Protein AF-M4BQN3-F1 (afdb_monomer_lite)

Secondary structure (DSSP, 8-state):
-----PPP-------TTHHHHHHHHHTTPPTTS-EEEEETTEEEEE-GGGGGGGGGHHHH-TT-EEEEESSS---S---GGGGT-

Foldseek 3Di:
DDDDDDDDDDDDDDDQQVVQVLVCVVVVPDPLAWEFEEEPHATPGTHPSQVVCRVPSCVRPVRYHYHYDYDDDDDDDPDPVVVVD

Organism: Hyaloperonospora arabidopsidis (strain Emoy2) (NCBI:txid559515)

Sequence (85 aa):
MGETSSTRVIIHLDLDCFYAQVEQRRLNIPDGQPIAVQQWGSLLAVNYDARDFVDAAKKKCPQIHLVCYGTGSLSLGRGLLSRLI

Structure (mmCIF, N/CA/C/O backbone):
data_AF-M4BQN3-F1
#
_entry.id   AF-M4BQN3-F1
#
loop_
_atom_site.group_PDB
_atom_site.id
_atom_site.type_symbol
_atom_site.label_atom_id
_atom_site.label_alt_id
_atom_site.label_comp_id
_atom_site.label_asym_id
_atom_site.label_entity_id
_atom_site.label_seq_id
_atom_site.pdbx_PDB_ins_code
_atom_site.Cartn_x
_atom_site.Cartn_y
_atom_site.Cartn_z
_atom_site.occupancy
_atom_site.B_iso_or_equiv
_atom_site.auth_seq_id
_atom_site.auth_comp_id
_atom_site.auth_asym_id
_atom_site.auth_atom_id
_atom_site.pdbx_PDB_model_num
ATOM 1 N N . MET A 1 1 ? -29.859 10.385 43.512 1.00 43.81 1 MET A N 1
ATOM 2 C CA . MET A 1 1 ? -29.982 9.780 42.169 1.00 43.81 1 MET A CA 1
ATOM 3 C C . MET A 1 1 ? -28.622 9.933 41.514 1.00 43.81 1 MET A C 1
ATOM 5 O O . MET A 1 1 ? -28.213 11.062 41.296 1.00 43.81 1 MET A O 1
ATOM 9 N N . GLY A 1 2 ? -27.860 8.840 41.410 1.00 61.03 2 GLY A N 1
ATOM 10 C CA . GLY A 1 2 ? -26.460 8.877 40.976 1.00 61.03 2 GLY A CA 1
ATOM 11 C C . GLY A 1 2 ? -26.346 9.040 39.465 1.00 61.03 2 GLY A C 1
ATOM 12 O O . GLY A 1 2 ? -27.095 8.399 38.730 1.00 61.03 2 GLY A O 1
ATOM 13 N N . GLU A 1 3 ? -25.431 9.896 39.014 1.00 69.56 3 GLU A N 1
ATOM 14 C CA . GLU A 1 3 ? -25.107 10.022 37.596 1.00 69.56 3 GLU A CA 1
ATOM 15 C C . GLU A 1 3 ? -24.516 8.714 37.066 1.00 69.56 3 GLU A C 1
ATOM 17 O O . GLU A 1 3 ? -23.509 8.210 37.565 1.00 69.56 3 GLU A O 1
ATOM 22 N N . THR A 1 4 ? -25.133 8.167 36.023 1.00 68.69 4 THR A N 1
ATOM 23 C CA . THR A 1 4 ? -24.537 7.096 35.231 1.00 68.69 4 THR A CA 1
ATOM 24 C C . THR A 1 4 ? -23.449 7.716 34.363 1.00 68.69 4 THR A C 1
ATOM 26 O O . THR A 1 4 ? -23.759 8.451 33.424 1.00 68.69 4 THR A O 1
ATOM 29 N N . SER A 1 5 ? -22.175 7.452 34.661 1.00 71.56 5 SER A N 1
ATOM 30 C CA . SER A 1 5 ? -21.076 7.892 33.800 1.00 71.56 5 SER A CA 1
ATOM 31 C C . SER A 1 5 ? -21.290 7.339 32.387 1.00 71.56 5 SER A C 1
ATOM 33 O O . SER A 1 5 ? -21.267 6.122 32.194 1.00 71.56 5 SER A O 1
ATOM 35 N N . SER A 1 6 ? -21.516 8.224 31.415 1.00 79.00 6 SER A N 1
ATOM 36 C CA . SER A 1 6 ? -21.686 7.864 30.004 1.00 79.00 6 SER A CA 1
ATOM 37 C C . SER A 1 6 ? -20.514 6.999 29.526 1.00 79.00 6 SER A C 1
ATOM 39 O O . SER A 1 6 ? -19.346 7.370 29.683 1.00 79.00 6 SER A O 1
ATOM 41 N N . THR A 1 7 ? -20.813 5.818 28.983 1.00 83.25 7 THR A N 1
ATOM 42 C CA . THR A 1 7 ? -19.799 4.897 28.465 1.00 83.25 7 THR A CA 1
ATOM 43 C C . THR A 1 7 ? -19.156 5.506 27.220 1.00 83.25 7 THR A C 1
ATOM 45 O O . THR A 1 7 ? -19.823 5.740 26.216 1.00 83.25 7 THR A O 1
ATOM 48 N N . ARG A 1 8 ? -17.847 5.771 27.274 1.00 90.12 8 ARG A N 1
ATOM 49 C CA . ARG A 1 8 ? -17.084 6.256 26.115 1.00 90.12 8 ARG A CA 1
ATOM 50 C C . ARG A 1 8 ? -16.685 5.083 25.226 1.00 90.12 8 ARG A C 1
ATOM 52 O O . ARG A 1 8 ? -16.113 4.113 25.715 1.00 90.12 8 ARG A O 1
ATOM 59 N N . VAL A 1 9 ? -16.925 5.216 23.926 1.00 92.69 9 VAL A N 1
ATOM 60 C CA . VAL A 1 9 ? -16.421 4.302 22.893 1.00 92.69 9 VAL A CA 1
ATOM 61 C C . VAL A 1 9 ? -15.305 5.014 22.134 1.00 92.69 9 VAL A C 1
ATOM 63 O O . VAL A 1 9 ? -15.481 6.155 21.713 1.00 92.69 9 VAL A O 1
ATOM 66 N N . ILE A 1 10 ? -14.153 4.356 21.984 1.00 93.44 10 ILE A N 1
ATOM 67 C CA . ILE A 1 10 ? -12.978 4.883 21.276 1.00 93.44 10 ILE A CA 1
ATOM 68 C C . ILE A 1 10 ? -12.689 3.964 20.090 1.00 93.44 10 ILE A C 1
ATOM 70 O O . ILE A 1 10 ? -12.635 2.747 20.257 1.00 93.44 10 ILE A O 1
ATOM 74 N N . ILE A 1 11 ? -12.498 4.548 18.906 1.00 95.38 11 ILE A N 1
ATOM 75 C CA . ILE A 1 11 ? -12.172 3.831 17.668 1.00 95.38 11 ILE A CA 1
ATOM 76 C C . ILE A 1 11 ? -10.837 4.359 17.145 1.00 95.38 11 ILE A C 1
ATOM 78 O O . ILE A 1 11 ? -10.633 5.569 17.071 1.00 95.38 11 ILE A O 1
ATOM 82 N N . HIS A 1 12 ? -9.949 3.441 16.769 1.00 96.38 12 HIS A N 1
ATOM 83 C CA . HIS A 1 12 ? -8.708 3.736 16.064 1.00 96.38 12 HIS A CA 1
ATOM 84 C C . HIS A 1 12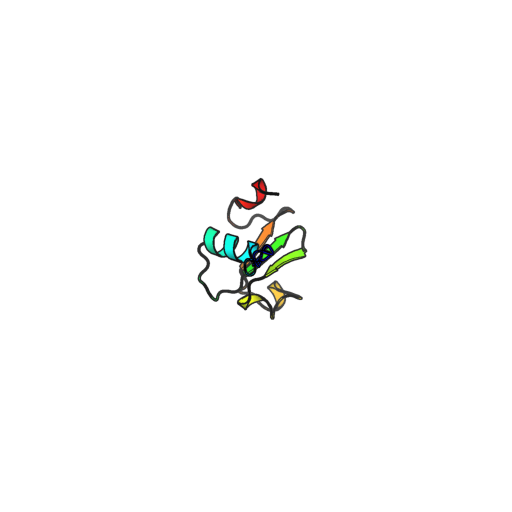 ? -8.832 3.241 14.623 1.00 96.38 12 HIS A C 1
ATOM 86 O O . HIS A 1 12 ? -9.213 2.093 14.399 1.00 96.38 12 HIS A O 1
ATOM 92 N N . LEU A 1 13 ? -8.537 4.115 13.664 1.00 95.94 13 LEU A N 1
ATOM 93 C CA . LEU A 1 13 ? -8.570 3.807 12.239 1.00 95.94 13 LEU A CA 1
ATOM 94 C C . LEU A 1 13 ? -7.151 3.922 11.697 1.00 95.94 13 LEU A C 1
ATOM 96 O O . LEU A 1 13 ? -6.543 4.985 11.793 1.00 95.94 13 LEU A O 1
ATOM 100 N N . ASP A 1 14 ? -6.662 2.832 11.122 1.00 95.44 14 ASP A N 1
ATOM 101 C CA . ASP A 1 14 ? -5.380 2.770 10.431 1.00 95.44 14 ASP A CA 1
ATOM 102 C C . ASP A 1 14 ? -5.629 2.449 8.956 1.00 95.44 14 ASP A C 1
ATOM 104 O O . ASP A 1 14 ? -6.533 1.677 8.626 1.00 95.44 14 ASP A O 1
ATOM 108 N N . LEU A 1 15 ? -4.875 3.093 8.066 1.00 93.75 15 LEU A N 1
ATOM 109 C CA . LEU A 1 15 ? -5.016 2.902 6.627 1.00 93.75 15 LEU A CA 1
ATOM 110 C C . LEU A 1 15 ? -3.989 1.885 6.136 1.00 93.75 15 LEU A C 1
ATOM 112 O O . LEU A 1 15 ? -2.780 2.110 6.210 1.00 93.75 15 LEU A O 1
ATOM 116 N N . ASP A 1 16 ? -4.493 0.808 5.543 1.00 91.88 16 ASP A N 1
ATOM 117 C CA . ASP A 1 16 ? -3.698 -0.282 4.992 1.00 91.88 16 ASP A CA 1
ATOM 118 C C . ASP A 1 16 ? -2.628 0.207 4.013 1.00 91.88 16 ASP A C 1
ATOM 120 O O . ASP A 1 16 ? -2.925 0.665 2.911 1.00 91.88 16 ASP A O 1
ATOM 124 N N . CYS A 1 17 ? -1.357 0.063 4.393 1.00 92.88 17 CYS A N 1
ATOM 125 C CA . CYS A 1 17 ? -0.216 0.376 3.530 1.00 92.88 17 CYS A CA 1
ATOM 126 C C . CYS A 1 17 ? -0.346 1.758 2.854 1.00 92.88 17 CYS A C 1
ATOM 128 O O . CYS A 1 17 ? -0.091 1.890 1.655 1.00 92.88 17 CYS A O 1
ATOM 130 N N . PHE A 1 18 ? -0.756 2.775 3.619 1.00 93.62 18 PHE A N 1
ATOM 131 C CA . PHE A 1 18 ? -1.230 4.075 3.129 1.00 93.62 18 PHE A CA 1
ATOM 132 C C . PHE A 1 18 ? -0.468 4.653 1.923 1.00 93.62 18 PHE A C 1
ATOM 134 O O . PHE A 1 18 ? -1.072 4.920 0.884 1.00 93.62 18 PHE A O 1
ATOM 141 N N . TYR A 1 19 ? 0.861 4.805 2.003 1.00 92.88 19 TYR A N 1
ATOM 142 C CA . TYR A 1 19 ? 1.630 5.387 0.894 1.00 92.88 19 TYR A CA 1
ATOM 143 C C . TYR A 1 19 ? 1.616 4.530 -0.376 1.00 92.88 19 TYR A C 1
ATOM 145 O O . TYR A 1 19 ? 1.615 5.077 -1.476 1.00 92.88 19 TYR A O 1
ATOM 153 N N . ALA A 1 20 ? 1.556 3.204 -0.248 1.00 93.06 20 ALA A N 1
ATOM 154 C CA . ALA A 1 20 ? 1.422 2.320 -1.398 1.00 93.06 20 ALA A CA 1
ATOM 155 C C . ALA A 1 20 ? 0.045 2.489 -2.063 1.00 93.06 20 ALA A C 1
ATOM 157 O O . ALA A 1 20 ? -0.018 2.589 -3.283 1.00 93.06 20 ALA A O 1
ATOM 158 N N . GLN A 1 21 ? -1.038 2.628 -1.286 1.00 93.12 21 GLN A N 1
ATOM 159 C CA . GLN A 1 21 ? -2.376 2.885 -1.839 1.00 93.12 21 GLN A CA 1
ATOM 160 C C . GLN A 1 21 ? -2.483 4.250 -2.527 1.00 93.12 21 GLN A C 1
ATOM 162 O O . GLN A 1 21 ? -3.081 4.359 -3.601 1.00 93.12 21 GLN A O 1
ATOM 167 N N . VAL A 1 22 ? -1.886 5.292 -1.938 1.00 94.06 22 VAL A N 1
ATOM 168 C CA . VAL A 1 22 ? -1.825 6.631 -2.547 1.00 94.06 22 VAL A CA 1
ATOM 169 C C . VAL A 1 22 ? -1.162 6.554 -3.919 1.00 94.06 22 VAL A C 1
ATOM 171 O O . VAL A 1 22 ? -1.691 7.076 -4.900 1.00 94.06 22 VAL A O 1
ATOM 174 N N . GLU A 1 23 ? -0.034 5.856 -4.008 1.00 93.12 23 GLU A N 1
ATOM 175 C CA . GLU A 1 23 ? 0.721 5.728 -5.248 1.00 93.12 23 GLU A CA 1
ATOM 176 C C . GLU A 1 23 ? 0.054 4.809 -6.269 1.00 93.12 23 GLU A C 1
ATOM 178 O O . GLU A 1 23 ? 0.044 5.124 -7.459 1.00 93.12 23 GLU A O 1
ATOM 183 N N . GLN A 1 24 ? -0.593 3.740 -5.810 1.00 93.12 24 GLN A N 1
ATOM 184 C CA . GLN A 1 24 ? -1.399 2.854 -6.643 1.00 93.12 24 GLN A CA 1
ATOM 185 C C . GLN A 1 24 ? -2.534 3.630 -7.325 1.00 93.12 24 GLN A C 1
ATOM 187 O O . GLN A 1 24 ? -2.712 3.533 -8.539 1.00 93.12 24 GLN A O 1
ATOM 192 N N . ARG A 1 25 ? -3.223 4.509 -6.583 1.00 93.56 25 ARG A N 1
ATOM 193 C CA . ARG A 1 25 ? -4.236 5.421 -7.139 1.00 93.56 25 ARG A CA 1
ATOM 194 C C . ARG A 1 25 ? -3.631 6.469 -8.067 1.00 93.56 25 ARG A C 1
ATOM 196 O O . ARG A 1 25 ? -4.130 6.661 -9.171 1.00 93.56 25 ARG A O 1
ATOM 203 N N . ARG A 1 26 ? -2.552 7.137 -7.651 1.00 92.00 26 ARG A N 1
ATOM 204 C CA . ARG A 1 26 ? -1.903 8.205 -8.432 1.00 92.00 26 ARG A CA 1
ATOM 205 C C . ARG A 1 26 ? -1.410 7.711 -9.793 1.00 92.00 26 ARG A C 1
ATOM 207 O O . ARG A 1 26 ? -1.460 8.456 -10.769 1.00 92.00 26 ARG A O 1
ATOM 214 N N . LEU A 1 27 ? -0.899 6.483 -9.840 1.00 90.44 27 LEU A N 1
ATOM 215 C CA . LEU A 1 27 ? -0.324 5.870 -11.035 1.00 90.44 27 LEU A CA 1
ATOM 216 C C . LEU A 1 27 ? -1.316 4.988 -11.803 1.00 90.44 27 LEU A C 1
ATOM 218 O O . LEU A 1 27 ? -0.940 4.450 -12.841 1.00 90.44 27 LEU A O 1
ATOM 222 N N . ASN A 1 28 ? -2.564 4.869 -11.338 1.00 93.25 28 ASN A N 1
ATOM 223 C CA . ASN A 1 28 ? -3.570 3.951 -11.884 1.00 93.25 28 ASN A CA 1
ATOM 224 C C . ASN A 1 28 ? -3.063 2.499 -11.976 1.00 93.25 28 ASN A C 1
ATOM 226 O O . ASN A 1 28 ? -3.326 1.800 -12.954 1.00 93.25 28 ASN A O 1
ATOM 230 N N . ILE A 1 29 ? -2.312 2.052 -10.968 1.00 92.56 29 ILE A N 1
ATOM 231 C CA . ILE A 1 29 ? -1.880 0.658 -10.857 1.00 92.56 29 ILE A CA 1
ATOM 232 C C . ILE A 1 29 ? -3.099 -0.168 -10.417 1.00 92.56 29 ILE A C 1
ATOM 234 O O . ILE A 1 29 ? -3.744 0.205 -9.433 1.00 92.56 29 ILE A O 1
ATOM 238 N N . PRO A 1 30 ? -3.448 -1.254 -11.133 1.00 92.94 30 PRO A N 1
ATOM 239 C CA . PRO A 1 30 ? -4.574 -2.102 -10.763 1.00 92.94 30 PRO A CA 1
ATOM 240 C C . PRO A 1 30 ? -4.417 -2.718 -9.373 1.00 92.94 30 PRO A C 1
ATOM 242 O O . PRO A 1 30 ? -3.307 -3.009 -8.927 1.00 92.94 30 PRO A O 1
ATOM 245 N N . ASP A 1 31 ? -5.547 -2.983 -8.724 1.00 89.25 31 ASP A N 1
ATOM 246 C CA . ASP A 1 31 ? -5.572 -3.742 -7.477 1.00 89.25 31 ASP A CA 1
ATOM 247 C C . ASP A 1 31 ? -5.003 -5.157 -7.680 1.00 89.25 31 ASP A C 1
ATOM 249 O O . ASP A 1 31 ? -5.126 -5.744 -8.758 1.00 89.25 31 ASP A O 1
ATOM 253 N N . GLY A 1 32 ? -4.343 -5.696 -6.651 1.00 89.06 32 GLY A N 1
ATOM 254 C CA . GLY A 1 32 ? -3.675 -7.001 -6.712 1.00 89.06 32 GLY A CA 1
ATOM 255 C C . GLY A 1 32 ? -2.287 -6.985 -7.366 1.00 89.06 32 GLY A C 1
ATOM 256 O O . GLY A 1 32 ? -1.672 -8.039 -7.516 1.00 89.06 32 GLY A O 1
ATOM 257 N N . GLN A 1 33 ? -1.784 -5.822 -7.799 1.00 91.44 33 GLN A N 1
ATOM 258 C CA . GLN A 1 33 ? -0.425 -5.695 -8.332 1.00 91.44 33 GLN A CA 1
ATOM 259 C C . GLN A 1 33 ? 0.570 -5.303 -7.231 1.00 91.44 33 GLN A C 1
ATOM 261 O O . GLN A 1 33 ? 0.283 -4.410 -6.431 1.00 91.44 33 GLN A O 1
ATOM 266 N N . PRO A 1 34 ? 1.769 -5.911 -7.189 1.00 92.25 34 PRO A N 1
ATOM 267 C CA . PRO A 1 34 ? 2.758 -5.619 -6.160 1.00 92.25 34 PRO A CA 1
ATOM 268 C C . PRO A 1 34 ? 3.337 -4.207 -6.338 1.00 92.25 34 PRO A C 1
ATOM 270 O O . PRO A 1 34 ? 3.912 -3.880 -7.381 1.00 92.25 34 PRO A O 1
ATOM 273 N N . ILE A 1 35 ? 3.232 -3.375 -5.299 1.00 91.50 35 ILE A N 1
ATOM 274 C CA . ILE A 1 35 ? 3.776 -2.013 -5.255 1.00 91.50 35 ILE A CA 1
ATOM 275 C C . ILE A 1 35 ? 4.492 -1.746 -3.928 1.00 91.50 35 ILE A C 1
ATOM 277 O O . ILE A 1 35 ? 4.030 -2.105 -2.842 1.00 91.50 35 ILE A O 1
ATOM 281 N N . ALA A 1 36 ? 5.629 -1.060 -4.018 1.00 91.75 36 ALA A N 1
ATOM 282 C CA . ALA A 1 36 ? 6.354 -0.551 -2.867 1.00 91.75 36 ALA A CA 1
ATOM 283 C C . ALA A 1 36 ? 6.789 0.902 -3.080 1.00 91.75 36 ALA A C 1
ATOM 285 O O . ALA A 1 36 ? 7.133 1.324 -4.185 1.00 91.75 36 ALA A O 1
ATOM 286 N N . VAL A 1 37 ? 6.806 1.657 -1.989 1.00 90.62 37 VAL A N 1
ATOM 287 C CA . VAL A 1 37 ? 7.307 3.025 -1.913 1.00 90.62 37 VAL A CA 1
ATOM 288 C C . VAL A 1 37 ? 8.612 3.006 -1.135 1.00 90.62 37 VAL A C 1
ATOM 290 O O . VAL A 1 37 ? 8.679 2.426 -0.053 1.00 90.62 37 VAL A O 1
ATOM 293 N N . GLN A 1 38 ? 9.642 3.651 -1.671 1.00 88.56 38 GLN A N 1
ATOM 294 C CA . GLN A 1 38 ? 10.952 3.784 -1.048 1.00 88.56 38 GLN A CA 1
ATOM 295 C C . GLN A 1 38 ? 11.353 5.250 -0.892 1.00 88.56 38 GLN A C 1
ATOM 297 O O . GLN A 1 38 ? 11.010 6.093 -1.723 1.00 88.56 38 GLN A O 1
ATOM 302 N N . GLN A 1 39 ? 12.148 5.538 0.133 1.00 85.50 39 GLN A N 1
ATOM 303 C CA . GLN A 1 39 ? 12.813 6.818 0.315 1.00 85.50 39 GLN A CA 1
ATOM 304 C C . GLN A 1 39 ? 14.258 6.609 0.745 1.00 85.50 39 GLN A C 1
ATOM 306 O O . GLN A 1 39 ? 14.541 5.808 1.633 1.00 85.50 39 GLN A O 1
ATOM 311 N N . TRP A 1 40 ? 15.176 7.312 0.075 1.00 82.38 40 TRP A N 1
ATOM 312 C CA . TRP A 1 40 ? 16.620 7.260 0.354 1.00 82.38 40 TRP A CA 1
ATOM 313 C C . TRP A 1 40 ? 17.206 5.834 0.400 1.00 82.38 40 TRP A C 1
ATOM 315 O O . TRP A 1 40 ? 18.156 5.566 1.127 1.00 82.38 40 TRP A O 1
ATOM 325 N N . GLY A 1 41 ? 16.635 4.911 -0.382 1.00 78.62 41 GLY A N 1
ATOM 326 C CA . GLY A 1 41 ? 17.062 3.508 -0.449 1.00 78.62 41 GLY A CA 1
ATOM 327 C C . GLY A 1 41 ? 16.367 2.554 0.530 1.00 78.62 41 GLY A C 1
ATOM 328 O O . GLY A 1 41 ? 16.586 1.350 0.425 1.00 78.62 41 GLY A O 1
ATOM 329 N N . SER A 1 42 ? 15.499 3.049 1.415 1.00 83.06 42 SER A N 1
ATOM 330 C CA . SER A 1 42 ? 14.721 2.235 2.361 1.00 83.06 42 SER A CA 1
ATOM 331 C C . SER A 1 42 ? 13.252 2.152 1.954 1.00 83.06 42 SER A C 1
ATOM 333 O O . SER A 1 42 ? 12.682 3.137 1.489 1.00 83.06 42 SER A O 1
ATOM 335 N N . LEU A 1 43 ? 12.615 0.993 2.144 1.00 87.19 43 LEU A N 1
ATOM 336 C CA . LEU A 1 43 ? 11.177 0.835 1.909 1.00 87.19 43 LEU A CA 1
ATOM 337 C C . LEU A 1 43 ? 10.380 1.552 3.011 1.00 87.19 43 LEU A C 1
ATOM 339 O O . LEU A 1 43 ? 10.605 1.313 4.194 1.00 87.19 43 LEU A O 1
ATOM 343 N N . LEU A 1 44 ? 9.448 2.417 2.610 1.00 89.38 44 LEU A N 1
ATOM 344 C CA . LEU A 1 44 ? 8.524 3.131 3.497 1.00 89.38 44 LEU A CA 1
ATOM 345 C C . LEU A 1 44 ? 7.175 2.423 3.617 1.00 89.38 44 LEU A C 1
ATOM 347 O O . LEU A 1 44 ? 6.593 2.371 4.694 1.00 89.38 44 LEU A O 1
ATOM 351 N N . ALA A 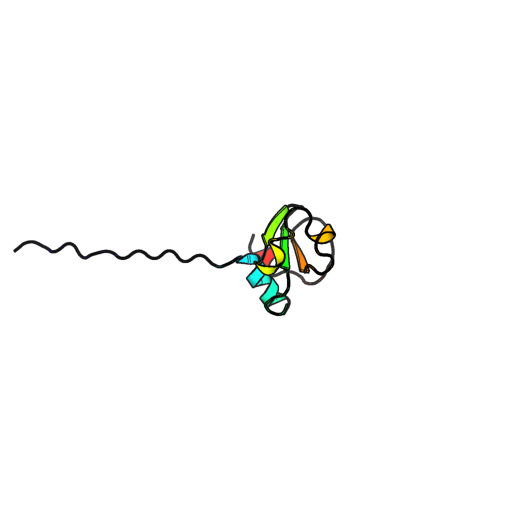1 45 ? 6.653 1.917 2.499 1.00 91.69 45 ALA A N 1
ATOM 352 C CA . ALA A 1 45 ? 5.376 1.219 2.453 1.00 91.69 45 ALA A CA 1
ATOM 353 C C . ALA A 1 45 ? 5.408 0.140 1.378 1.00 91.69 45 ALA A C 1
ATOM 355 O O . ALA A 1 45 ? 5.969 0.336 0.304 1.00 91.69 45 ALA A O 1
ATOM 356 N N . VAL A 1 46 ? 4.783 -0.994 1.666 1.00 91.44 46 VAL A N 1
ATOM 357 C CA . VAL A 1 46 ? 4.729 -2.160 0.782 1.00 91.44 46 VAL A CA 1
ATOM 358 C C . VAL A 1 46 ? 3.307 -2.687 0.848 1.00 91.44 46 VAL A C 1
ATOM 360 O O . VAL A 1 46 ? 2.828 -2.963 1.950 1.00 91.44 46 VAL A O 1
ATOM 363 N N . ASN A 1 47 ? 2.607 -2.776 -0.284 1.00 93.00 47 ASN A N 1
ATOM 364 C CA . ASN A 1 47 ? 1.260 -3.344 -0.284 1.00 93.00 47 ASN A CA 1
ATOM 365 C C . ASN A 1 47 ? 1.298 -4.853 0.002 1.00 93.00 47 ASN A C 1
ATOM 367 O O . ASN A 1 47 ? 2.354 -5.484 -0.042 1.00 93.00 47 ASN A O 1
ATOM 371 N N . TYR A 1 48 ? 0.143 -5.432 0.328 1.00 91.94 48 TYR A N 1
ATOM 372 C CA . TYR A 1 48 ? 0.050 -6.841 0.717 1.00 91.94 48 TYR A CA 1
ATOM 373 C C . 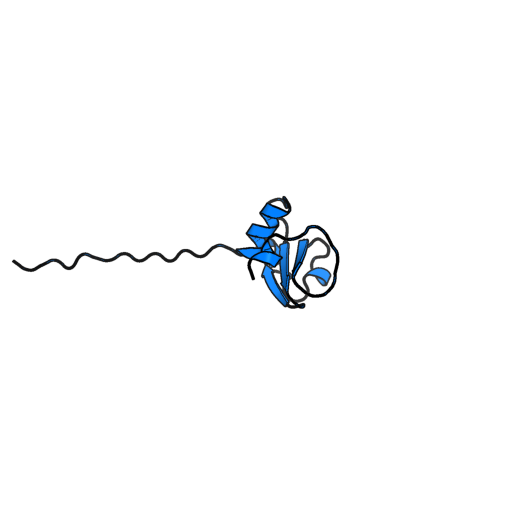TYR A 1 48 ? 0.607 -7.790 -0.352 1.00 91.94 48 TYR A C 1
ATOM 375 O O . TYR A 1 48 ? 1.376 -8.682 -0.004 1.00 91.94 48 TYR A O 1
ATOM 383 N N . ASP A 1 49 ? 0.338 -7.524 -1.633 1.00 90.62 49 ASP A N 1
ATOM 384 C CA . ASP A 1 49 ? 0.828 -8.334 -2.760 1.00 90.62 49 ASP A CA 1
ATOM 385 C C . ASP A 1 49 ? 2.361 -8.321 -2.900 1.00 90.62 49 ASP A C 1
ATOM 387 O O . ASP A 1 49 ? 2.945 -9.198 -3.535 1.00 90.62 49 ASP A O 1
ATOM 391 N N . ALA A 1 50 ? 3.034 -7.330 -2.306 1.00 87.88 50 ALA A N 1
ATOM 392 C CA . ALA A 1 50 ? 4.483 -7.187 -2.348 1.00 87.88 50 ALA A CA 1
ATOM 393 C C . ALA A 1 50 ? 5.212 -7.648 -1.066 1.00 87.88 50 ALA A C 1
ATOM 395 O O . ALA A 1 50 ? 6.449 -7.646 -1.042 1.00 87.88 50 ALA A O 1
ATOM 396 N N . ARG A 1 51 ? 4.496 -8.043 0.003 1.00 82.38 51 ARG A N 1
ATOM 397 C CA . ARG A 1 51 ? 5.098 -8.337 1.325 1.00 82.38 51 ARG A CA 1
ATOM 398 C C . ARG A 1 51 ? 6.041 -9.538 1.335 1.00 82.38 51 ARG A C 1
ATOM 400 O O . ARG A 1 51 ? 7.025 -9.525 2.071 1.00 82.38 51 ARG A O 1
ATOM 407 N N . ASP A 1 52 ? 5.822 -10.517 0.470 1.00 77.19 52 ASP A N 1
ATOM 408 C CA . ASP A 1 52 ? 6.698 -11.693 0.389 1.00 77.19 52 ASP A CA 1
ATOM 409 C C . ASP A 1 52 ? 8.072 -11.370 -0.240 1.00 77.19 52 ASP A C 1
ATOM 411 O O . ASP A 1 52 ? 9.004 -12.180 -0.221 1.00 77.19 52 ASP A O 1
ATOM 415 N N . PHE A 1 53 ? 8.242 -10.151 -0.769 1.00 70.94 53 PHE A N 1
ATOM 416 C CA . PHE A 1 53 ? 9.416 -9.741 -1.539 1.00 70.94 53 PHE A CA 1
ATOM 417 C C . PHE A 1 53 ? 10.289 -8.677 -0.842 1.00 70.94 53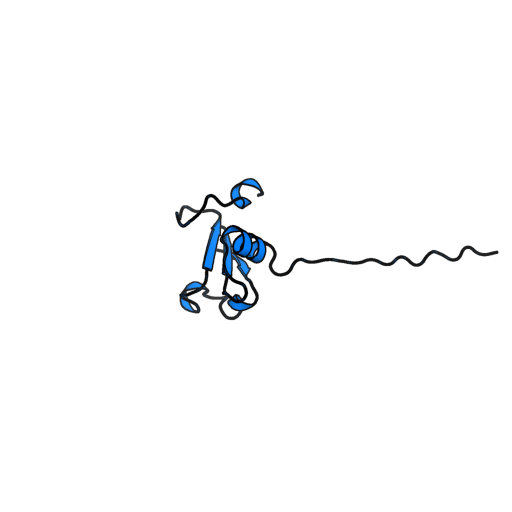 PHE A C 1
ATOM 419 O O . PHE A 1 53 ? 11.257 -8.202 -1.437 1.00 70.94 53 PHE A O 1
ATOM 426 N N . VAL A 1 54 ? 10.003 -8.333 0.421 1.00 64.75 54 VAL A N 1
ATOM 427 C CA . VAL A 1 54 ? 10.526 -7.148 1.141 1.00 64.75 54 VAL A CA 1
ATOM 428 C C . VAL A 1 54 ? 12.061 -7.056 1.211 1.00 64.75 54 VAL A C 1
ATOM 430 O O . VAL A 1 54 ? 12.602 -5.979 0.973 1.00 64.75 54 VAL A O 1
ATOM 433 N N . ASP A 1 55 ? 12.793 -8.155 1.437 1.00 60.78 55 ASP A N 1
ATOM 434 C CA . ASP A 1 55 ? 14.261 -8.078 1.633 1.00 60.78 55 ASP A CA 1
ATOM 435 C C . ASP A 1 55 ? 15.054 -7.744 0.361 1.00 60.78 55 ASP A C 1
ATOM 437 O O . ASP A 1 55 ? 16.219 -7.354 0.420 1.00 60.78 55 ASP A O 1
ATOM 441 N N . ALA A 1 56 ? 14.454 -7.954 -0.813 1.00 62.28 56 ALA A N 1
ATOM 442 C CA . ALA A 1 56 ? 15.103 -7.678 -2.086 1.00 62.28 56 ALA A CA 1
ATOM 443 C C . ALA A 1 56 ? 14.055 -7.479 -3.182 1.00 62.28 56 ALA A C 1
ATOM 445 O O . ALA A 1 56 ? 14.054 -8.207 -4.173 1.00 62.28 56 ALA A O 1
ATOM 446 N N . ALA A 1 57 ? 13.175 -6.492 -2.996 1.00 60.22 57 ALA A N 1
ATOM 447 C CA . ALA A 1 57 ? 11.985 -6.261 -3.818 1.00 60.22 57 ALA A CA 1
ATOM 448 C C . ALA A 1 57 ? 12.235 -6.431 -5.326 1.00 60.22 57 ALA A C 1
ATOM 450 O O . ALA A 1 57 ? 11.582 -7.245 -5.968 1.00 60.22 57 ALA A O 1
ATOM 451 N N . LYS A 1 58 ? 13.263 -5.772 -5.876 1.00 60.47 58 LYS A N 1
ATOM 452 C CA . LYS A 1 58 ? 13.620 -5.890 -7.303 1.00 60.47 58 LYS A CA 1
ATOM 453 C C . LYS A 1 58 ? 14.284 -7.212 -7.708 1.00 60.47 58 LYS A C 1
ATOM 455 O O . LYS A 1 58 ? 14.193 -7.588 -8.869 1.00 60.47 58 LYS A O 1
ATOM 460 N N . LYS A 1 59 ? 14.977 -7.907 -6.798 1.00 64.94 59 LYS A N 1
ATOM 461 C CA . LYS A 1 59 ? 15.601 -9.214 -7.094 1.00 64.94 59 LYS A CA 1
ATOM 462 C C . LYS A 1 59 ? 14.601 -10.364 -6.982 1.00 64.94 59 LYS A C 1
ATOM 464 O O . LYS A 1 59 ? 14.711 -11.322 -7.734 1.00 64.94 59 LYS A O 1
ATOM 469 N N . LYS A 1 60 ? 13.661 -10.279 -6.036 1.00 60.84 60 LYS A N 1
ATOM 470 C CA . LYS A 1 60 ? 12.644 -11.306 -5.785 1.00 60.84 60 LYS A CA 1
ATOM 471 C C . LYS A 1 60 ? 11.394 -11.114 -6.658 1.00 60.84 60 LYS A C 1
ATOM 473 O O . LYS A 1 60 ? 10.762 -12.100 -7.008 1.00 60.84 60 LYS A O 1
ATOM 478 N N . CYS A 1 61 ? 11.066 -9.877 -7.037 1.00 64.94 61 CYS A N 1
ATOM 479 C CA . CYS A 1 61 ? 9.897 -9.539 -7.848 1.00 64.94 61 CYS A CA 1
ATOM 480 C C . CYS A 1 61 ? 10.277 -8.505 -8.926 1.00 64.94 61 CYS A C 1
ATOM 482 O O . CYS A 1 61 ? 10.157 -7.299 -8.704 1.00 64.94 61 CYS A O 1
ATOM 484 N N . PRO A 1 62 ? 10.767 -8.942 -10.102 1.00 74.38 62 PRO A N 1
ATOM 485 C CA . PRO A 1 62 ? 11.111 -8.037 -11.203 1.00 74.38 62 PRO A CA 1
ATOM 486 C C . PRO A 1 62 ? 9.930 -7.180 -11.682 1.00 74.38 62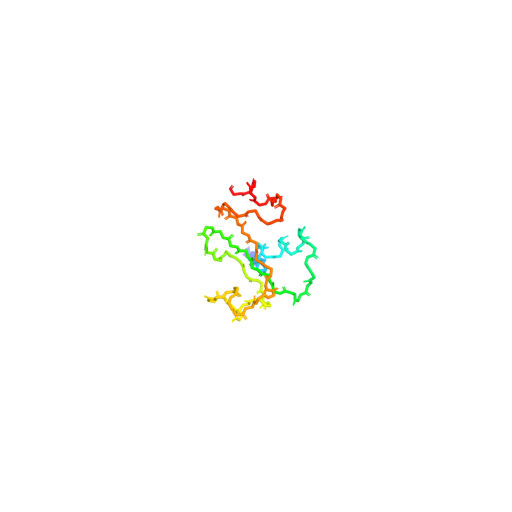 PRO A C 1
ATOM 488 O O . PRO A 1 62 ? 10.138 -6.103 -12.237 1.00 74.38 62 PRO A O 1
ATOM 491 N N . GLN A 1 63 ? 8.703 -7.657 -11.459 1.00 81.19 63 GLN A N 1
ATOM 492 C CA . GLN A 1 63 ? 7.452 -7.003 -11.828 1.00 81.19 63 GLN A CA 1
ATOM 493 C C . GLN A 1 63 ? 6.931 -5.994 -10.791 1.00 81.19 63 GLN A C 1
ATOM 495 O O . GLN A 1 63 ? 5.885 -5.395 -11.021 1.00 81.19 63 GLN A O 1
ATOM 500 N N . ILE A 1 64 ? 7.619 -5.791 -9.658 1.00 85.25 64 ILE A N 1
ATOM 501 C CA . ILE A 1 64 ? 7.155 -4.851 -8.629 1.00 85.25 64 ILE A CA 1
ATOM 502 C C . ILE A 1 64 ? 7.178 -3.403 -9.129 1.00 85.25 64 ILE A C 1
ATOM 504 O O . ILE A 1 64 ? 8.188 -2.903 -9.637 1.00 85.25 64 ILE A O 1
ATOM 508 N N . HIS A 1 65 ? 6.084 -2.683 -8.896 1.00 87.88 65 HIS A N 1
ATOM 509 C CA . HIS A 1 65 ? 6.044 -1.239 -9.066 1.00 87.88 65 HIS A CA 1
ATOM 510 C C . HIS A 1 65 ? 6.793 -0.575 -7.903 1.00 87.88 65 HIS A C 1
ATOM 512 O O . HIS A 1 65 ? 6.295 -0.519 -6.782 1.00 87.88 65 HIS A O 1
ATOM 518 N N . LEU A 1 66 ? 8.010 -0.085 -8.147 1.00 88.12 66 LEU A N 1
ATOM 519 C CA . LEU A 1 66 ? 8.815 0.580 -7.119 1.00 88.12 66 LEU A CA 1
ATOM 520 C C . LEU A 1 66 ? 8.823 2.096 -7.321 1.00 88.12 66 LEU A C 1
ATOM 522 O O . LEU A 1 66 ? 9.443 2.596 -8.260 1.00 88.12 66 LEU A O 1
ATOM 526 N N . VAL A 1 67 ? 8.180 2.819 -6.408 1.00 86.88 67 VAL A N 1
ATOM 527 C CA . VAL A 1 67 ? 8.123 4.285 -6.404 1.00 86.88 67 VAL A CA 1
ATOM 528 C C . VAL A 1 67 ? 9.187 4.833 -5.458 1.00 86.88 67 VAL A C 1
ATOM 530 O O . VAL A 1 67 ? 9.238 4.434 -4.301 1.00 86.88 67 VAL A O 1
ATOM 533 N N . CYS A 1 68 ? 10.047 5.743 -5.924 1.00 82.62 68 CYS A N 1
ATOM 534 C CA . CYS A 1 68 ? 11.157 6.290 -5.135 1.00 82.62 68 CYS A CA 1
ATOM 535 C C . CYS A 1 68 ? 11.020 7.795 -4.882 1.00 82.62 68 CYS A C 1
ATOM 537 O O . CYS A 1 68 ? 10.853 8.569 -5.824 1.00 82.62 68 CYS A O 1
ATOM 539 N N . TYR A 1 69 ? 11.209 8.206 -3.625 1.00 72.94 69 TYR A N 1
ATOM 540 C CA . TYR A 1 69 ? 11.306 9.601 -3.206 1.00 72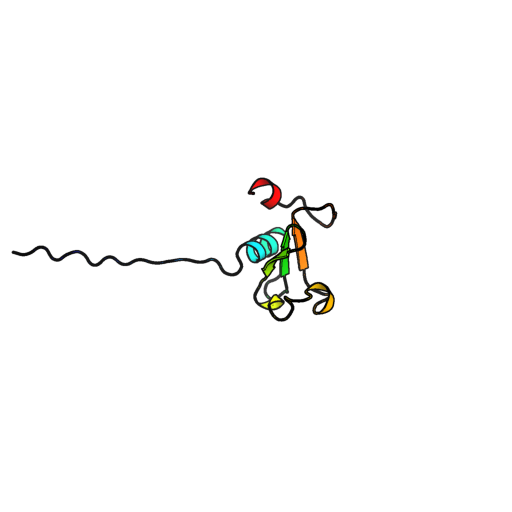.94 69 TYR A CA 1
ATOM 541 C C . TYR A 1 69 ? 12.698 9.907 -2.630 1.00 72.94 69 TYR A C 1
ATOM 543 O O . TYR A 1 69 ? 13.147 9.294 -1.671 1.00 72.94 69 TYR A O 1
ATOM 551 N N . GLY A 1 70 ? 13.402 10.883 -3.209 1.00 63.03 70 GLY A N 1
ATOM 552 C CA . GLY A 1 70 ? 14.722 11.323 -2.740 1.00 63.03 70 GLY A CA 1
ATOM 553 C C . GLY A 1 70 ? 15.891 10.452 -3.226 1.00 63.03 70 GLY A C 1
ATOM 554 O O . GLY A 1 70 ? 15.925 9.241 -3.036 1.00 63.03 70 GLY A O 1
ATOM 555 N N . THR A 1 71 ? 16.887 11.129 -3.804 1.00 44.62 71 THR A N 1
ATOM 556 C CA . THR A 1 71 ? 18.061 10.627 -4.552 1.00 44.62 71 THR A CA 1
ATOM 557 C C . THR A 1 71 ? 17.785 10.277 -6.026 1.00 44.62 71 THR A C 1
ATOM 559 O O . THR A 1 71 ? 17.573 9.138 -6.419 1.00 44.62 71 THR A O 1
ATOM 562 N N . GLY A 1 72 ? 17.782 11.317 -6.868 1.00 51.72 72 GLY A N 1
ATOM 563 C CA . GLY A 1 72 ? 18.417 11.303 -8.195 1.00 51.72 72 GLY A CA 1
ATOM 564 C C . GLY A 1 72 ? 18.008 10.288 -9.273 1.00 51.72 72 GLY A C 1
ATOM 565 O O . GLY A 1 72 ? 18.726 10.215 -10.264 1.00 51.72 72 GLY A O 1
ATOM 566 N N . SER A 1 73 ? 16.910 9.535 -9.161 1.00 44.72 73 SER A N 1
ATOM 567 C CA . SER A 1 73 ? 16.469 8.634 -10.238 1.00 44.72 73 SER A CA 1
ATOM 568 C C . SER A 1 73 ? 15.125 9.056 -10.823 1.00 44.72 73 SER A C 1
ATOM 570 O O . SER A 1 73 ? 14.065 8.911 -10.215 1.00 44.72 73 SER A O 1
ATOM 572 N N . LEU A 1 74 ? 15.208 9.612 -12.033 1.00 49.06 74 LEU A N 1
ATOM 573 C CA . LEU A 1 74 ? 14.107 9.862 -12.952 1.00 49.06 74 LEU A CA 1
ATOM 574 C C . LEU A 1 74 ? 13.426 8.537 -13.328 1.00 49.06 74 LEU A C 1
ATOM 576 O O . LEU A 1 74 ? 13.888 7.838 -14.223 1.00 49.06 74 LEU A O 1
ATOM 580 N N . SER A 1 75 ? 12.287 8.212 -12.721 1.00 45.75 75 SER A N 1
ATOM 581 C CA . SER A 1 75 ? 11.272 7.427 -13.431 1.00 45.75 75 SER A CA 1
ATOM 582 C C . SER A 1 75 ? 9.868 7.788 -12.946 1.00 45.75 75 SER A C 1
ATOM 584 O O . SER A 1 75 ? 9.514 7.607 -11.790 1.00 45.75 75 SER A O 1
ATOM 586 N N . LEU A 1 76 ? 9.120 8.360 -13.890 1.00 47.72 76 LEU A N 1
ATOM 587 C CA . LEU A 1 76 ? 7.672 8.561 -13.943 1.00 47.72 76 LEU A CA 1
ATOM 588 C C . LEU A 1 76 ? 6.968 9.309 -12.794 1.00 47.72 76 LEU A C 1
ATOM 590 O O . LEU A 1 76 ? 6.429 8.753 -11.840 1.00 47.72 76 LEU A O 1
ATOM 594 N N . GLY A 1 77 ? 6.797 10.606 -13.053 1.00 44.00 77 GLY A N 1
ATOM 595 C CA . GLY A 1 77 ? 5.753 11.431 -12.461 1.00 44.00 77 GLY A CA 1
ATOM 596 C C . GLY A 1 77 ? 6.274 12.273 -11.312 1.00 44.00 77 GLY A C 1
ATOM 597 O O . GLY A 1 77 ? 6.775 11.755 -10.323 1.00 44.00 77 GLY A O 1
ATOM 598 N N . ARG A 1 78 ? 6.129 13.595 -11.438 1.00 49.09 78 ARG A N 1
ATOM 599 C CA . ARG A 1 78 ? 6.280 14.537 -10.324 1.00 49.09 78 ARG A CA 1
ATOM 600 C C . ARG A 1 78 ? 5.289 14.109 -9.236 1.00 49.09 78 ARG A C 1
ATOM 602 O O . ARG A 1 78 ? 4.106 14.424 -9.326 1.00 49.09 78 ARG A O 1
ATOM 609 N N . GLY A 1 79 ? 5.744 13.293 -8.290 1.00 47.88 79 GLY A N 1
ATOM 610 C CA . GLY A 1 79 ? 4.894 12.729 -7.254 1.00 47.88 79 GLY A CA 1
ATOM 611 C C . GLY A 1 79 ? 4.402 13.836 -6.332 1.00 47.88 79 GLY A C 1
ATOM 612 O O . GLY A 1 79 ? 5.198 14.625 -5.830 1.00 47.88 79 GLY A O 1
ATOM 613 N N . LEU A 1 80 ? 3.089 13.880 -6.108 1.00 50.91 80 LEU A N 1
ATOM 614 C CA . LEU A 1 80 ? 2.427 14.819 -5.198 1.00 50.91 80 LEU A CA 1
ATOM 615 C C . LEU A 1 80 ? 3.032 14.763 -3.778 1.00 50.91 80 LEU A C 1
ATOM 617 O O . LEU A 1 80 ? 3.067 15.769 -3.075 1.00 50.91 80 LEU A O 1
ATOM 621 N N . LEU A 1 81 ? 3.582 13.604 -3.401 1.00 50.78 81 LEU A N 1
ATOM 622 C CA . LEU A 1 81 ? 4.253 13.356 -2.126 1.00 50.78 81 LEU A CA 1
ATOM 623 C C . LEU A 1 81 ? 5.554 14.149 -1.929 1.00 50.78 81 LEU A C 1
ATOM 625 O O . LEU A 1 81 ? 5.903 14.408 -0.788 1.00 50.78 81 LEU A O 1
ATOM 629 N N . SER A 1 82 ? 6.231 14.641 -2.979 1.00 50.38 82 SER A N 1
ATOM 630 C CA . SER A 1 82 ? 7.419 15.499 -2.789 1.00 50.38 82 SER A CA 1
ATOM 631 C C . SER A 1 82 ? 7.086 16.903 -2.255 1.00 50.38 82 SER A C 1
ATOM 633 O O . SER A 1 82 ? 7.981 17.736 -2.147 1.00 50.38 82 SER A O 1
ATOM 635 N N . ARG A 1 83 ? 5.800 17.213 -2.044 1.00 50.06 83 ARG A N 1
ATOM 636 C CA . ARG A 1 83 ? 5.309 18.486 -1.493 1.00 50.06 83 ARG A CA 1
ATOM 637 C C . ARG A 1 83 ? 4.635 18.329 -0.125 1.00 50.06 83 ARG A C 1
ATOM 639 O O . ARG A 1 83 ? 4.180 19.326 0.421 1.00 50.06 83 ARG A O 1
ATOM 646 N N . LEU A 1 84 ? 4.518 17.100 0.377 1.00 46.41 84 LEU A N 1
ATOM 647 C CA . LEU A 1 84 ? 3.784 16.754 1.601 1.00 46.41 84 LEU A CA 1
ATOM 648 C C . LEU A 1 84 ? 4.696 16.271 2.741 1.00 46.41 84 LEU A C 1
ATOM 650 O O . LEU A 1 84 ? 4.200 16.051 3.842 1.00 46.41 84 LEU A O 1
ATOM 654 N N . ILE A 1 85 ? 5.999 16.139 2.483 1.00 50.97 85 ILE A N 1
ATOM 655 C CA . ILE A 1 85 ? 7.056 15.884 3.471 1.00 50.97 85 ILE A CA 1
ATOM 656 C C . ILE A 1 85 ? 8.097 16.994 3.428 1.00 50.97 85 ILE A C 1
ATOM 658 O O . ILE A 1 85 ? 8.374 17.488 2.309 1.00 50.97 85 ILE A O 1
#

pLDDT: mean 77.36, std 17.4, range [43.81, 96.38]

InterPro domains:
  IPR001126 UmuC domain [PF00817] (13-66)
  IPR001126 UmuC domain [PS50173] (10-53)
  IPR043128 Reverse transcriptase/Diguanylate cyclase domain [G3DSA:3.30.70.270] (4-16)
  IPR043502 DNA/RNA polymerase superfamily [SSF56672] (5-69)
  IPR052230 DNA polymerase eta [PTHR45873] (4-67)

Radius of gyration: 18.58 Å; chains: 1; bounding box: 48×30×56 Å